Protein AF-A0A8H5X7V0-F1 (afdb_monomer)

Sequence (93 aa):
MDFISMFKLITVRDPEPGESRMAFHFVRKPESSSKSQDSTMSFEQMLTLYVFAGGYDWTAHKEETLKICEEKEIERDWRLMRMVMSACVDNTE

pLDDT: mean 70.77, std 16.78, range [30.84, 88.88]

Mean predicted aligned error: 10.95 Å

Foldseek 3Di:
DDPPDPVNPDPDDAADVQKKKKKWKKFWDPDPDDDDPPPCSDPVRIDIDIDMDGHPPPPNRVVVVVVVCVVVVCVVTIDTDDMDMDHDDPPPD

Organism: NCBI:txid48507

Solvent-accessible surface area (backbone atoms only — not comparable to full-atom values): 5856 Å² total; per-residue (Å²): 132,85,81,78,50,87,77,71,80,61,92,67,81,74,46,50,78,57,19,20,30,38,39,38,34,28,33,56,57,79,72,96,67,78,94,69,97,61,94,65,80,57,78,88,47,58,48,78,48,80,45,74,34,65,44,89,44,61,63,63,44,50,54,55,49,51,51,51,34,60,80,66,50,38,75,79,54,38,39,84,74,48,76,47,78,49,62,35,74,73,84,76,124

Nearest PDB structures (foldseek):
  3nrn-assembly1_A  TM=3.358E-01  e=1.239E+00  Pyrococcus furiosus DSM 3638

Secondary structure (DSSP, 8-state):
-----GGGS--PPPPPBTEEEEEEEEEEPPPS----------GGGEEEEEEEEETT-HHHHHHHHHHHHHHTTHHHHEEEEEEEEEEB-----

Radius of gyration: 16.19 Å; Cα contacts (8 Å, |Δi|>4): 110; chains: 1; boundi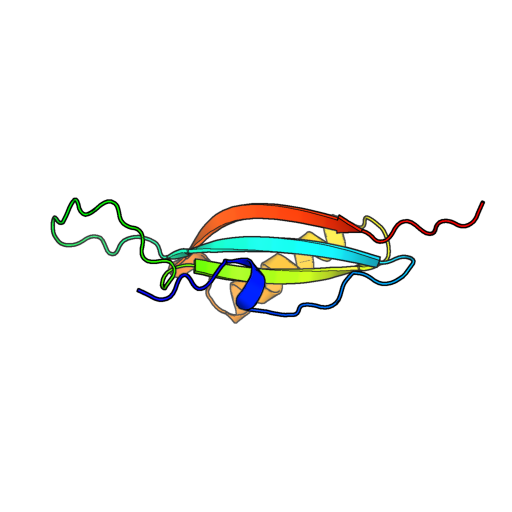ng box: 37×27×52 Å

Structure (mmCIF, N/CA/C/O backbone):
data_AF-A0A8H5X7V0-F1
#
_entry.id   AF-A0A8H5X7V0-F1
#
loop_
_atom_site.group_PDB
_atom_site.id
_atom_site.type_symbol
_atom_site.label_atom_id
_atom_site.label_alt_id
_atom_site.label_comp_id
_atom_site.label_asym_id
_atom_site.label_entity_id
_atom_site.label_seq_id
_atom_site.pdbx_PDB_ins_code
_atom_site.Cartn_x
_atom_site.Cartn_y
_atom_site.Cartn_z
_atom_site.occupancy
_atom_site.B_iso_or_equiv
_atom_site.auth_seq_id
_atom_site.auth_comp_id
_atom_site.auth_asym_id
_atom_site.auth_atom_id
_atom_site.pdbx_PDB_model_num
ATOM 1 N N . MET A 1 1 ? -26.286 -16.056 3.342 1.00 35.09 1 MET A N 1
ATOM 2 C CA . MET A 1 1 ? -24.978 -15.467 3.687 1.00 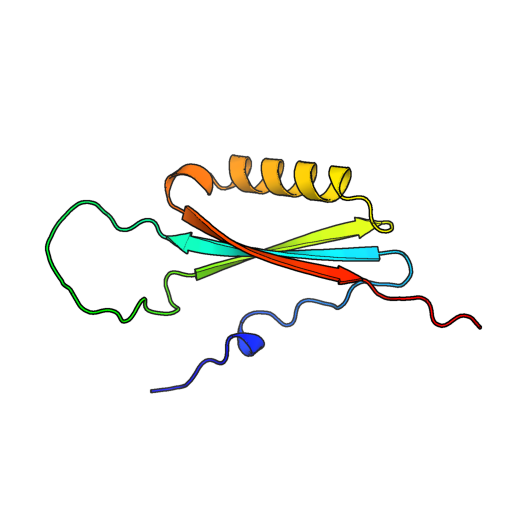35.09 1 MET A CA 1
ATOM 3 C C . MET A 1 1 ? -24.197 -15.377 2.398 1.00 35.09 1 MET A C 1
ATOM 5 O O . MET A 1 1 ? -23.706 -16.395 1.923 1.00 35.09 1 MET A O 1
ATOM 9 N N . ASP A 1 2 ? -24.185 -14.201 1.783 1.00 30.84 2 ASP A N 1
ATOM 10 C CA . ASP A 1 2 ? -23.441 -13.992 0.548 1.00 30.84 2 ASP A CA 1
ATOM 11 C C . ASP A 1 2 ? -21.947 -13.995 0.872 1.00 30.84 2 ASP A C 1
ATOM 13 O O . ASP A 1 2 ? -21.441 -13.119 1.570 1.00 30.84 2 ASP A O 1
ATOM 17 N N . PHE A 1 3 ? -21.245 -15.024 0.395 1.00 36.97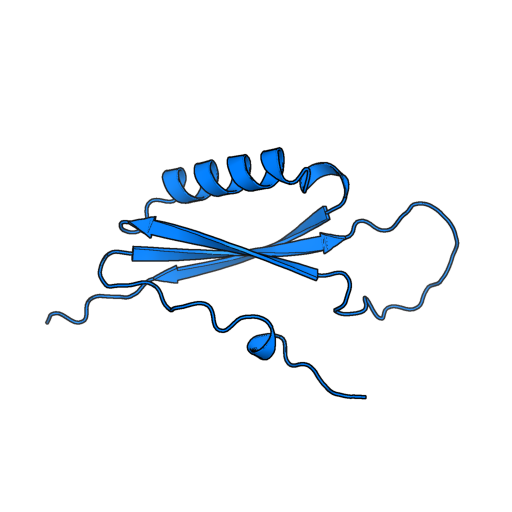 3 PHE A N 1
ATOM 18 C CA . PHE A 1 3 ? -19.787 -15.063 0.365 1.00 36.97 3 PHE A CA 1
ATOM 19 C C . PHE A 1 3 ? -19.319 -13.946 -0.576 1.00 36.97 3 PHE A C 1
ATOM 21 O O . PHE A 1 3 ? -19.158 -14.140 -1.786 1.00 36.97 3 PHE A O 1
ATOM 28 N N . ILE A 1 4 ? -19.104 -12.749 -0.035 1.00 34.47 4 ILE A N 1
ATOM 29 C CA . ILE A 1 4 ? -18.304 -11.738 -0.716 1.00 34.47 4 ILE A CA 1
ATOM 30 C C . ILE A 1 4 ? -16.865 -12.245 -0.641 1.00 34.47 4 ILE A C 1
ATOM 32 O O . ILE A 1 4 ? -16.134 -12.023 0.316 1.00 34.47 4 ILE A O 1
ATOM 36 N N . SER A 1 5 ? -16.506 -13.036 -1.649 1.00 39.06 5 SER A N 1
ATOM 37 C CA . SER A 1 5 ? -15.139 -13.453 -1.930 1.00 39.06 5 SER A CA 1
ATOM 38 C C . SER A 1 5 ? -14.215 -12.235 -1.838 1.00 39.06 5 SER A C 1
ATOM 40 O O . SE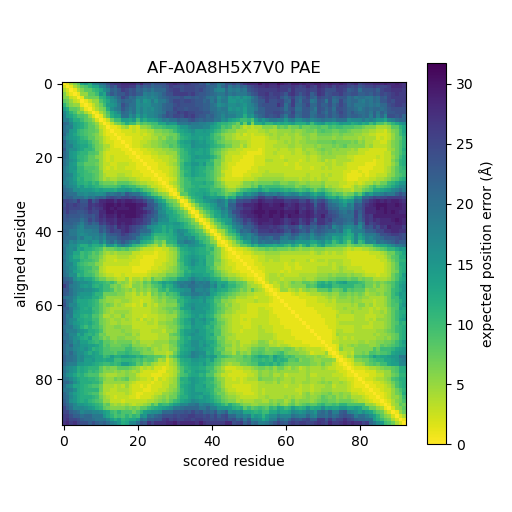R A 1 5 ? -14.521 -11.211 -2.447 1.00 39.06 5 SER A O 1
ATOM 42 N N . MET A 1 6 ? -13.086 -12.346 -1.123 1.00 42.50 6 MET A N 1
ATOM 43 C CA . MET A 1 6 ? -12.021 -11.321 -1.041 1.00 42.50 6 MET A CA 1
ATOM 44 C C . MET A 1 6 ? -11.647 -10.723 -2.409 1.00 42.50 6 MET A C 1
ATOM 46 O O . MET A 1 6 ? -11.169 -9.599 -2.489 1.00 42.50 6 MET A O 1
ATOM 50 N N . PHE A 1 7 ? -11.894 -11.466 -3.488 1.00 45.91 7 PHE A N 1
ATOM 51 C CA . PHE A 1 7 ? -11.656 -11.059 -4.867 1.00 45.91 7 PHE A CA 1
ATOM 52 C C . PHE A 1 7 ? -12.664 -10.041 -5.427 1.00 45.91 7 PHE A C 1
ATOM 54 O O . PHE A 1 7 ? -12.393 -9.438 -6.458 1.00 45.91 7 PHE A O 1
ATOM 61 N N . LYS A 1 8 ? -13.831 -9.850 -4.798 1.00 41.16 8 LYS A N 1
ATOM 62 C CA . LYS A 1 8 ? -14.899 -8.981 -5.320 1.00 41.16 8 LYS A CA 1
ATOM 63 C C . LYS A 1 8 ? -14.813 -7.530 -4.856 1.00 41.16 8 LYS A C 1
ATOM 65 O O . LYS A 1 8 ? -15.539 -6.711 -5.410 1.00 41.16 8 LYS A O 1
ATOM 70 N N . LEU A 1 9 ? -13.987 -7.200 -3.858 1.00 43.44 9 LEU A N 1
ATOM 71 C CA . LEU A 1 9 ? -14.094 -5.881 -3.232 1.00 43.44 9 LEU A CA 1
ATOM 72 C C . LEU A 1 9 ? -13.377 -4.762 -3.982 1.00 43.44 9 LEU A C 1
ATOM 74 O O . LEU A 1 9 ? -13.805 -3.628 -3.838 1.00 43.44 9 LEU A O 1
ATOM 78 N N . ILE A 1 10 ? -12.380 -5.023 -4.831 1.00 49.38 10 ILE A N 1
ATOM 79 C CA . ILE A 1 10 ? -11.855 -3.991 -5.732 1.00 49.38 10 ILE A CA 1
ATOM 80 C C . ILE A 1 10 ? -11.305 -4.683 -6.985 1.00 49.38 10 ILE A C 1
ATOM 82 O O . ILE A 1 10 ? -10.331 -5.429 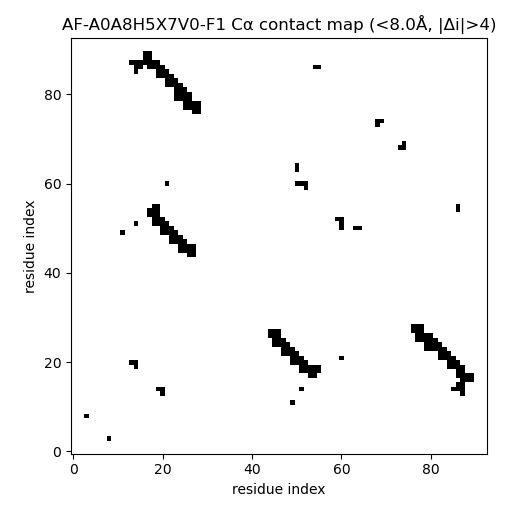-6.906 1.00 49.38 10 ILE A O 1
ATOM 86 N N . THR A 1 11 ? -11.898 -4.433 -8.154 1.00 53.16 11 THR A N 1
ATOM 87 C CA . THR A 1 11 ? -11.202 -4.600 -9.442 1.00 53.16 11 THR A CA 1
ATOM 88 C C . THR A 1 11 ? -10.074 -3.573 -9.495 1.00 53.16 11 THR A C 1
ATOM 90 O O . THR A 1 11 ? -10.211 -2.504 -10.084 1.00 53.16 11 THR A O 1
ATOM 93 N N . VAL A 1 12 ? -8.984 -3.846 -8.780 1.00 68.19 12 VAL A N 1
ATOM 94 C CA . VAL A 1 12 ? -7.748 -3.071 -8.869 1.00 68.19 12 VAL A CA 1
ATOM 95 C C . VAL A 1 12 ? -7.074 -3.478 -10.159 1.00 68.19 12 VAL A C 1
ATOM 97 O O . VAL A 1 12 ? -6.942 -4.674 -10.420 1.00 68.19 12 VAL A O 1
ATOM 100 N N . ARG A 1 13 ? -6.639 -2.495 -10.950 1.00 82.25 13 ARG A N 1
ATOM 101 C CA . ARG A 1 13 ? -5.848 -2.776 -12.146 1.00 82.25 13 ARG A CA 1
ATOM 102 C C . ARG A 1 13 ? -4.620 -3.619 -11.794 1.00 82.25 13 ARG A C 1
ATOM 104 O O . ARG A 1 13 ? -4.049 -3.500 -10.702 1.00 82.25 13 ARG A O 1
ATOM 111 N N . ASP A 1 14 ? -4.204 -4.461 -12.722 1.00 82.06 14 ASP A N 1
ATOM 112 C CA . ASP A 1 14 ? -2.891 -5.081 -12.627 1.00 82.06 14 ASP A CA 1
ATOM 113 C C . ASP A 1 14 ? -1.789 -4.018 -12.832 1.00 82.06 14 ASP A C 1
ATOM 115 O O . ASP A 1 14 ? -2.068 -2.943 -13.384 1.00 82.06 14 ASP A O 1
ATOM 119 N N . PRO A 1 15 ? -0.564 -4.251 -12.317 1.00 82.94 15 PRO A N 1
ATOM 120 C CA . PRO A 1 15 ? 0.576 -3.395 -12.638 1.00 82.94 15 PRO A CA 1
ATOM 121 C C . PRO A 1 15 ? 0.783 -3.342 -14.155 1.00 82.94 15 PRO A C 1
ATOM 123 O O . PRO A 1 15 ? 0.596 -4.353 -14.834 1.00 82.94 15 PRO A O 1
ATOM 126 N N . GLU A 1 16 ? 1.177 -2.187 -14.680 1.00 87.06 16 GLU A N 1
ATOM 127 C CA . GLU A 1 16 ? 1.606 -2.061 -16.074 1.00 87.06 16 GLU A CA 1
ATOM 128 C C . GLU A 1 16 ? 3.041 -2.602 -16.257 1.00 87.06 16 GLU A C 1
ATOM 130 O O . GLU A 1 16 ? 3.758 -2.799 -15.268 1.00 87.06 16 GLU A O 1
ATOM 135 N N . PRO A 1 17 ? 3.483 -2.865 -17.501 1.00 86.31 17 PRO A N 1
ATOM 136 C CA . PRO A 1 17 ? 4.895 -3.011 -17.847 1.00 86.31 17 PRO A CA 1
ATOM 137 C C . PRO A 1 17 ? 5.801 -2.010 -17.132 1.00 86.31 17 PRO A C 1
ATOM 139 O O . PRO A 1 17 ? 5.578 -0.800 -17.183 1.00 86.31 17 PRO A O 1
ATOM 142 N N . GLY A 1 18 ? 6.823 -2.514 -16.446 1.00 83.88 18 GLY A N 1
ATOM 143 C CA . GLY A 1 18 ? 7.731 -1.671 -15.673 1.00 83.88 18 GLY A CA 1
ATOM 144 C C . GLY A 1 18 ? 7.138 -1.100 -14.381 1.00 83.88 18 GLY A C 1
ATOM 145 O O . GLY A 1 18 ? 7.787 -0.258 -13.771 1.00 83.88 18 GLY A O 1
ATOM 146 N N . GLU A 1 19 ? 5.970 -1.554 -13.920 1.00 86.12 19 GLU A N 1
ATOM 147 C CA . GLU A 1 19 ? 5.420 -1.248 -12.596 1.00 86.12 19 GLU A CA 1
ATOM 148 C C . GLU A 1 19 ? 5.366 -2.487 -11.688 1.00 86.12 19 GLU A C 1
ATOM 150 O O . GLU A 1 19 ? 5.204 -3.637 -12.113 1.00 86.12 19 GLU A O 1
ATOM 155 N N . SER A 1 20 ? 5.396 -2.237 -10.382 1.00 86.38 20 SER A N 1
ATOM 156 C CA . SER A 1 20 ? 4.969 -3.187 -9.365 1.00 86.38 20 SER A CA 1
ATOM 157 C C . SER A 1 20 ? 3.858 -2.607 -8.498 1.00 86.38 20 SER A C 1
ATOM 159 O O . SER A 1 20 ? 3.759 -1.404 -8.267 1.00 86.38 20 SER A O 1
ATOM 161 N N . ARG A 1 21 ? 3.010 -3.501 -7.998 1.00 88.88 21 ARG A N 1
ATOM 162 C CA . ARG A 1 21 ? 1.933 -3.237 -7.050 1.00 88.88 21 ARG A CA 1
ATOM 163 C C . ARG A 1 21 ? 2.245 -3.928 -5.738 1.00 88.88 21 ARG A C 1
ATOM 165 O O . ARG A 1 21 ? 2.525 -5.129 -5.718 1.00 88.88 21 ARG A O 1
ATOM 172 N N . MET A 1 22 ? 2.073 -3.208 -4.644 1.00 88.12 22 MET A N 1
ATOM 173 C CA . MET A 1 22 ? 2.048 -3.775 -3.313 1.00 88.12 22 MET A CA 1
ATOM 174 C C . MET A 1 22 ? 0.675 -3.607 -2.672 1.00 88.12 22 MET A C 1
ATOM 176 O O . MET A 1 22 ? 0.120 -2.515 -2.627 1.00 88.12 22 MET A O 1
ATOM 180 N N . ALA A 1 23 ? 0.129 -4.714 -2.184 1.00 86.75 23 ALA A N 1
ATOM 181 C CA . ALA A 1 23 ? -1.102 -4.769 -1.422 1.00 86.75 23 ALA A CA 1
ATOM 182 C C . ALA A 1 23 ? -0.787 -4.957 0.066 1.00 86.75 23 ALA A C 1
ATOM 184 O O . ALA A 1 23 ? -0.077 -5.890 0.451 1.00 86.75 23 ALA A O 1
ATOM 185 N N . PHE A 1 24 ? -1.353 -4.098 0.906 1.00 84.44 24 PHE A N 1
ATOM 186 C CA . PHE A 1 24 ? -1.271 -4.169 2.359 1.00 84.44 24 PHE A CA 1
ATOM 187 C C . PHE A 1 24 ? -2.652 -4.465 2.915 1.00 84.44 24 PHE A C 1
ATOM 189 O O . PHE A 1 24 ? -3.588 -3.707 2.684 1.00 84.44 24 PHE A O 1
ATOM 196 N N . HIS A 1 25 ? -2.773 -5.549 3.666 1.00 85.12 25 HIS A N 1
ATOM 197 C CA . HIS A 1 25 ? -4.008 -5.947 4.321 1.00 85.12 25 HIS A CA 1
ATOM 198 C C . HIS A 1 25 ? -3.910 -5.619 5.803 1.00 85.12 25 HIS A C 1
ATOM 200 O O . HIS A 1 25 ? -3.060 -6.157 6.518 1.00 85.12 25 HIS A O 1
ATOM 206 N N . PHE A 1 26 ? -4.801 -4.759 6.263 1.00 82.62 26 PHE A N 1
ATOM 207 C CA . PHE A 1 26 ? -4.934 -4.343 7.644 1.00 82.62 26 PHE A CA 1
ATOM 208 C C . PHE A 1 26 ? -6.212 -4.913 8.247 1.00 82.62 26 PHE A C 1
ATOM 210 O O . PHE A 1 26 ? -7.220 -5.080 7.562 1.00 82.62 26 PHE A O 1
ATOM 217 N N . VAL A 1 27 ? -6.176 -5.171 9.548 1.00 84.50 27 VAL A N 1
ATOM 218 C CA . VAL A 1 27 ? -7.344 -5.542 10.350 1.00 84.50 27 VAL A CA 1
ATOM 219 C C . VAL A 1 27 ? -7.528 -4.531 11.470 1.00 84.50 27 VAL A C 1
ATOM 221 O O . VAL A 1 27 ? -6.540 -4.042 12.024 1.00 84.50 27 VAL A O 1
ATOM 224 N N . ARG A 1 28 ? -8.772 -4.191 11.804 1.00 82.19 28 ARG A N 1
ATOM 225 C CA . ARG A 1 28 ? -9.048 -3.254 12.899 1.00 82.19 28 ARG A CA 1
ATOM 226 C C . ARG A 1 28 ? -8.546 -3.837 14.227 1.00 82.19 28 ARG A C 1
ATOM 228 O O . ARG A 1 28 ? -8.687 -5.034 14.485 1.00 82.19 28 ARG A O 1
ATOM 235 N N . LYS A 1 29 ? -7.925 -3.009 15.069 1.00 78.56 29 LYS A N 1
ATOM 236 C CA . LYS A 1 29 ? -7.538 -3.406 16.427 1.00 78.56 29 LYS A CA 1
ATOM 237 C C . LYS A 1 29 ? -8.816 -3.678 17.229 1.00 78.56 29 LYS A C 1
ATOM 239 O O . LYS A 1 29 ? -9.764 -2.900 17.124 1.00 78.56 29 LYS A O 1
ATOM 244 N N . PRO A 1 30 ? -8.866 -4.755 18.027 1.00 70.06 30 PRO A N 1
ATOM 245 C CA . PRO A 1 30 ? -10.001 -4.976 18.908 1.00 70.06 30 PRO A CA 1
ATOM 246 C C . PRO A 1 30 ? -10.064 -3.835 19.928 1.00 70.06 30 PRO A C 1
ATOM 248 O O . PRO A 1 30 ? -9.069 -3.549 20.599 1.00 70.06 30 PRO A O 1
ATOM 251 N N . GLU A 1 31 ? -11.220 -3.181 20.043 1.00 66.62 31 GLU A N 1
ATOM 252 C CA . GLU A 1 31 ? -11.459 -2.213 21.112 1.00 66.62 31 GLU A CA 1
ATOM 253 C C . GLU A 1 31 ? -11.349 -2.964 22.443 1.00 66.62 31 GLU A C 1
ATOM 255 O O . GLU A 1 31 ? -11.938 -4.030 22.629 1.00 66.62 31 GLU A O 1
ATOM 260 N N . SER A 1 32 ? -10.521 -2.464 23.360 1.00 59.72 32 SER A N 1
ATOM 261 C CA . SER A 1 32 ? -10.265 -3.102 24.649 1.00 59.72 32 SER A CA 1
ATOM 262 C C . SER A 1 32 ? -11.473 -2.947 25.576 1.00 59.72 32 SER A C 1
ATOM 264 O O . SER A 1 32 ? -11.424 -2.205 26.552 1.00 59.72 32 SER A O 1
ATOM 266 N N . SER A 1 33 ? -12.586 -3.603 25.268 1.00 52.59 33 SER A N 1
ATOM 267 C CA . SER A 1 33 ? -13.728 -3.722 26.163 1.00 52.59 33 SER A CA 1
ATOM 268 C C . SER A 1 33 ? -14.622 -4.877 25.727 1.00 52.59 33 SER A C 1
ATOM 270 O O . SER A 1 33 ? -15.042 -4.974 24.579 1.00 52.59 33 SER A O 1
ATOM 272 N N . SER A 1 34 ? -14.959 -5.711 26.708 1.00 47.72 34 SER A N 1
ATOM 273 C CA . SER A 1 34 ? -15.965 -6.779 26.687 1.00 47.72 34 SER A CA 1
ATOM 274 C C . SER A 1 34 ? -15.700 -8.002 25.800 1.00 47.72 34 SER A C 1
ATOM 276 O O . SER A 1 34 ? -15.956 -8.037 24.604 1.00 47.72 34 SER A O 1
ATOM 278 N N . LYS A 1 35 ? -15.285 -9.071 26.496 1.00 49.16 35 LYS A N 1
ATOM 279 C CA . LYS A 1 35 ? -15.663 -10.475 26.281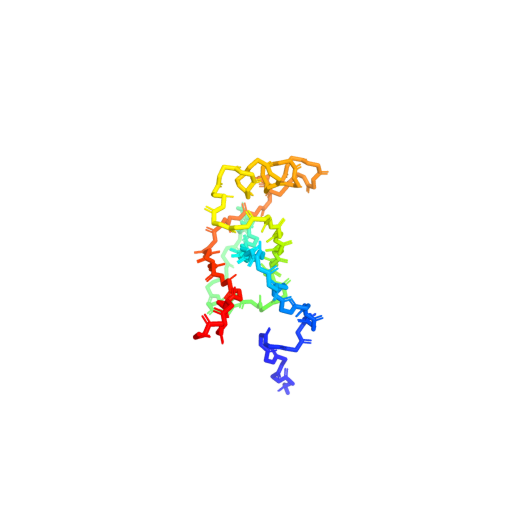 1.00 49.16 35 LYS A CA 1
ATOM 280 C C . LYS A 1 35 ? -16.708 -10.678 25.179 1.00 49.16 35 LYS A C 1
ATOM 282 O O . LYS A 1 35 ? -17.898 -10.502 25.418 1.00 49.16 35 LYS A O 1
ATOM 287 N N . SER A 1 36 ? -16.264 -11.168 24.035 1.00 42.97 36 SER A N 1
ATOM 288 C CA . SER A 1 36 ? -17.014 -12.105 23.202 1.00 42.97 36 SER A CA 1
ATOM 289 C C . SER A 1 36 ? -15.980 -12.870 22.390 1.00 42.97 36 SER A C 1
ATOM 291 O O . SER A 1 36 ? -15.420 -12.361 21.425 1.00 42.97 36 SER A O 1
ATOM 293 N N . GLN A 1 37 ? -15.655 -14.077 22.855 1.00 48.38 37 GLN A N 1
ATOM 294 C CA . GLN A 1 37 ? -15.045 -15.096 22.011 1.00 48.38 37 GLN A CA 1
ATOM 295 C C . GLN A 1 37 ? -16.104 -15.521 20.992 1.00 48.38 37 GLN A C 1
ATOM 297 O O . GLN A 1 37 ? -16.753 -16.541 21.171 1.00 48.38 37 GLN A O 1
ATOM 302 N N . ASP A 1 38 ? -16.290 -14.719 19.953 1.00 44.47 38 ASP A N 1
ATOM 303 C CA . ASP A 1 38 ? -16.791 -15.211 18.679 1.00 44.47 38 ASP A CA 1
ATOM 304 C C . ASP A 1 38 ? -15.687 -14.932 17.669 1.00 44.47 38 ASP A C 1
ATOM 306 O O . ASP A 1 38 ? -15.489 -13.823 17.176 1.00 44.47 38 ASP A O 1
ATOM 310 N N . SER A 1 39 ? -14.882 -15.963 17.437 1.00 46.78 39 SER A N 1
ATOM 311 C CA . SER A 1 39 ? -13.739 -16.011 16.526 1.00 46.78 39 SER A CA 1
ATOM 312 C C . SER A 1 39 ? -14.160 -16.003 15.052 1.00 46.78 39 SER A C 1
ATOM 314 O O . SER A 1 39 ? -13.576 -16.687 14.216 1.00 46.78 39 SER A O 1
ATOM 316 N N . THR A 1 40 ? -15.166 -15.206 14.725 1.00 50.56 40 THR A N 1
ATOM 317 C CA . THR A 1 40 ? -15.459 -14.747 13.374 1.00 50.56 40 THR A CA 1
ATOM 318 C C . THR A 1 40 ? -15.069 -13.282 13.349 1.00 50.56 40 THR A C 1
ATOM 320 O O . THR A 1 40 ? -15.891 -12.412 13.617 1.00 50.56 40 THR A O 1
ATOM 323 N N . MET A 1 41 ? -13.793 -12.998 13.052 1.00 49.03 41 MET A N 1
ATOM 324 C CA . MET A 1 41 ? -13.438 -11.680 12.523 1.00 49.03 41 MET A CA 1
ATOM 325 C C . MET A 1 41 ? -14.339 -11.469 11.308 1.00 49.03 41 MET A C 1
ATOM 327 O O . MET A 1 41 ? -14.162 -12.147 10.293 1.00 49.03 41 MET A O 1
ATOM 331 N N . SER A 1 42 ? -15.359 -10.620 11.426 1.00 50.00 42 SER A N 1
ATOM 332 C CA . SER A 1 42 ? -16.181 -10.307 10.270 1.00 50.00 42 SER A CA 1
ATOM 333 C C . SER A 1 42 ? -15.265 -9.644 9.242 1.00 50.00 42 SER A C 1
ATOM 335 O O . SER A 1 42 ? -14.444 -8.783 9.568 1.00 50.00 42 SER A O 1
ATOM 337 N N . PHE A 1 43 ? -15.377 -10.061 7.981 1.00 51.12 43 PHE A N 1
ATOM 338 C CA . PHE A 1 43 ? -14.644 -9.456 6.861 1.00 51.12 43 PHE A CA 1
ATOM 339 C C . PHE A 1 43 ? -14.890 -7.937 6.739 1.00 51.12 43 PHE A C 1
ATOM 341 O O . PHE A 1 43 ? -14.164 -7.251 6.027 1.00 51.12 43 PHE A O 1
ATOM 348 N N . GLU A 1 44 ? -15.872 -7.405 7.472 1.00 54.25 44 GLU A N 1
ATOM 349 C CA . GLU A 1 44 ? -16.184 -5.982 7.619 1.00 54.25 44 GLU A CA 1
ATOM 350 C C . GLU A 1 44 ? -15.085 -5.179 8.341 1.00 54.25 44 GLU A C 1
ATOM 352 O O . GLU A 1 44 ? -15.092 -3.952 8.286 1.00 54.25 44 GLU A O 1
ATOM 357 N N . GLN A 1 45 ? -14.121 -5.835 8.997 1.00 71.62 45 GLN A N 1
ATOM 358 C CA . GLN A 1 45 ? -13.019 -5.180 9.717 1.00 71.62 45 GLN A CA 1
ATOM 359 C C . GLN A 1 45 ? -11.666 -5.269 8.992 1.00 71.62 45 GLN A C 1
ATOM 361 O O . GLN A 1 45 ? -10.619 -5.176 9.639 1.00 71.62 45 GLN A O 1
ATOM 366 N N . MET A 1 46 ? -11.663 -5.457 7.667 1.00 76.31 46 MET A N 1
ATOM 367 C CA . MET A 1 46 ? -10.449 -5.535 6.848 1.00 76.31 46 MET A CA 1
ATOM 368 C C . MET A 1 46 ? -10.325 -4.338 5.896 1.00 76.31 46 MET A C 1
ATOM 370 O O . MET A 1 46 ? -11.248 -4.027 5.150 1.00 76.31 46 MET A O 1
ATOM 374 N N . LEU A 1 47 ? -9.153 -3.705 5.883 1.00 80.12 47 LEU A N 1
ATOM 375 C CA . LEU A 1 47 ? -8.787 -2.625 4.966 1.00 80.12 47 LEU A CA 1
ATOM 376 C C . LEU A 1 47 ? -7.651 -3.116 4.068 1.00 80.12 47 LEU A C 1
ATOM 378 O O . LEU A 1 47 ? -6.655 -3.624 4.574 1.00 80.12 47 LEU A O 1
ATOM 382 N N . THR A 1 48 ? -7.776 -2.972 2.747 1.00 83.56 48 THR A N 1
ATOM 383 C CA . THR A 1 48 ? -6.675 -3.271 1.817 1.00 83.56 48 THR A CA 1
ATOM 384 C C . THR A 1 48 ? -6.228 -2.005 1.101 1.00 83.56 48 THR A C 1
ATOM 386 O O . THR A 1 48 ? -7.044 -1.336 0.472 1.00 83.56 48 THR A O 1
ATOM 389 N N . LEU A 1 49 ? -4.937 -1.693 1.186 1.00 83.62 49 LEU A N 1
ATOM 390 C CA . LEU A 1 49 ? -4.296 -0.586 0.482 1.00 83.62 49 LEU A CA 1
ATOM 391 C C . LEU A 1 49 ? -3.466 -1.126 -0.683 1.00 83.62 49 LEU A C 1
ATOM 393 O O . LEU A 1 49 ? -2.697 -2.064 -0.491 1.00 83.62 49 LEU A O 1
ATOM 397 N N . TYR A 1 50 ? -3.593 -0.516 -1.860 1.00 85.62 50 TYR A N 1
ATOM 398 C CA . TYR A 1 50 ? -2.798 -0.844 -3.042 1.00 85.62 50 TYR A CA 1
ATOM 399 C C . TYR A 1 50 ? -1.906 0.342 -3.404 1.00 85.62 50 TYR A C 1
ATOM 401 O O . TYR A 1 50 ? -2.411 1.438 -3.633 1.00 85.62 50 TYR A O 1
ATOM 409 N N . VAL A 1 51 ? -0.600 0.107 -3.468 1.00 86.12 51 VAL A N 1
ATOM 410 C CA . VAL A 1 51 ? 0.422 1.093 -3.841 1.00 86.12 51 VAL A CA 1
ATOM 411 C C . VAL A 1 51 ? 1.106 0.621 -5.115 1.00 86.12 51 VAL A C 1
ATOM 413 O O . VAL A 1 51 ? 1.400 -0.566 -5.247 1.00 86.12 51 VAL A O 1
ATOM 416 N N . PHE A 1 52 ? 1.330 1.533 -6.058 1.00 86.12 52 PHE A N 1
ATOM 417 C CA . PHE A 1 52 ? 1.999 1.260 -7.328 1.00 86.12 52 PHE A CA 1
ATOM 418 C C . PHE A 1 52 ? 3.285 2.078 -7.407 1.00 86.12 52 PHE A C 1
ATOM 420 O O . PHE A 1 52 ? 3.286 3.252 -7.043 1.00 86.12 52 PHE A O 1
ATOM 427 N N . ALA A 1 53 ? 4.363 1.465 -7.886 1.00 85.94 53 ALA A N 1
ATOM 428 C CA . ALA A 1 53 ? 5.633 2.138 -8.129 1.00 85.94 53 ALA A CA 1
ATOM 429 C C . ALA A 1 53 ? 6.300 1.575 -9.386 1.00 85.94 53 ALA A C 1
ATOM 431 O O . ALA A 1 53 ? 6.056 0.429 -9.767 1.00 85.94 53 ALA A O 1
ATOM 432 N N . GLY A 1 54 ? 7.164 2.373 -10.013 1.00 83.06 54 GLY A N 1
ATOM 433 C CA . GLY A 1 54 ? 7.996 1.917 -11.123 1.00 83.06 54 GLY A CA 1
ATOM 434 C C . GLY A 1 54 ? 9.027 0.878 -10.666 1.00 83.06 54 GLY A C 1
ATOM 435 O O . GLY A 1 54 ? 9.675 1.031 -9.630 1.00 83.06 54 GLY A O 1
ATOM 436 N N . GLY A 1 55 ? 9.193 -0.186 -11.446 1.00 78.31 55 GLY A N 1
ATOM 437 C CA . GLY A 1 55 ? 10.115 -1.289 -11.194 1.00 78.31 55 GLY A CA 1
ATOM 438 C C . GLY A 1 55 ? 9.835 -2.006 -9.874 1.00 78.31 55 GLY A C 1
ATOM 439 O O . GLY A 1 55 ? 8.702 -2.059 -9.406 1.00 78.31 55 GLY A O 1
ATOM 440 N N . TYR A 1 56 ? 10.883 -2.551 -9.256 1.00 73.31 56 TYR A N 1
ATOM 441 C CA . TYR A 1 56 ? 10.835 -3.165 -7.922 1.00 73.31 56 TYR A CA 1
ATOM 442 C C . TYR A 1 56 ? 11.360 -2.209 -6.838 1.00 73.31 56 TYR A C 1
ATOM 444 O O . TYR A 1 56 ? 12.111 -2.618 -5.950 1.00 73.31 56 TYR A O 1
ATOM 452 N N . ASP A 1 57 ? 11.010 -0.921 -6.919 1.00 80.69 57 ASP A N 1
ATOM 453 C CA . ASP A 1 57 ? 11.448 0.064 -5.928 1.00 80.69 57 ASP A CA 1
ATOM 454 C C . ASP A 1 57 ? 10.657 -0.067 -4.619 1.00 80.69 57 ASP A C 1
ATOM 456 O O . ASP A 1 57 ? 9.621 0.560 -4.390 1.00 80.69 57 ASP A O 1
ATOM 460 N N . TRP A 1 58 ? 11.179 -0.910 -3.734 1.00 77.44 58 TRP A N 1
ATOM 461 C CA . TRP A 1 58 ? 10.653 -1.112 -2.390 1.00 77.44 58 TRP A CA 1
ATOM 462 C C . TRP A 1 58 ? 10.633 0.169 -1.540 1.00 77.44 58 TRP A C 1
ATOM 464 O O . TRP A 1 58 ? 9.778 0.314 -0.663 1.00 77.44 58 TRP A O 1
ATOM 474 N N . TH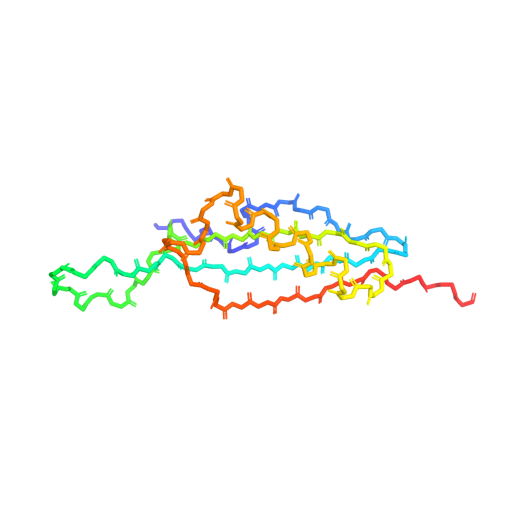R A 1 59 ? 11.565 1.092 -1.778 1.00 84.56 59 THR A N 1
ATOM 475 C CA . THR A 1 59 ? 11.663 2.330 -0.998 1.00 84.56 59 THR A CA 1
ATOM 476 C C . THR A 1 59 ? 10.503 3.248 -1.343 1.00 84.56 59 THR A C 1
ATOM 478 O O . THR A 1 59 ? 9.773 3.642 -0.435 1.00 84.56 59 THR A O 1
ATOM 481 N N . ALA A 1 60 ? 10.265 3.486 -2.636 1.00 83.56 60 ALA A N 1
ATOM 482 C CA . ALA A 1 60 ? 9.143 4.298 -3.112 1.00 83.56 60 ALA A CA 1
ATOM 483 C C . ALA A 1 60 ? 7.799 3.758 -2.599 1.00 83.56 60 ALA A C 1
ATOM 485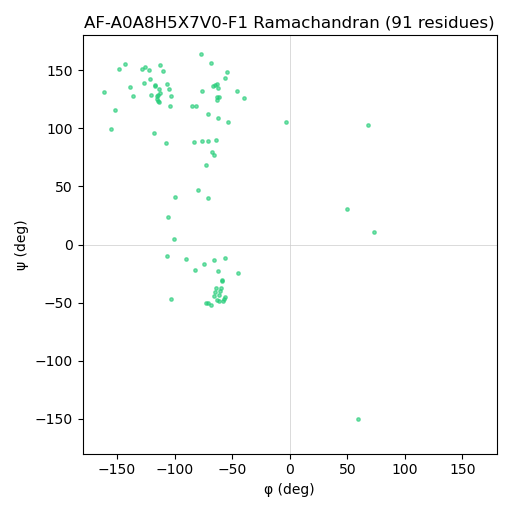 O O . ALA A 1 60 ? 6.964 4.481 -2.058 1.00 83.56 60 ALA A O 1
ATOM 486 N N . HIS A 1 61 ? 7.636 2.443 -2.685 1.00 82.88 61 HIS A N 1
ATOM 487 C CA . HIS A 1 61 ? 6.492 1.725 -2.146 1.00 82.88 61 HIS A CA 1
ATOM 488 C C . HIS A 1 61 ? 6.278 1.942 -0.641 1.00 82.88 61 HIS A C 1
ATOM 490 O O . HIS A 1 61 ? 5.155 2.186 -0.190 1.00 82.88 61 HIS A O 1
ATOM 496 N N . LYS A 1 62 ? 7.345 1.829 0.156 1.00 82.19 62 LYS A N 1
ATOM 497 C CA . LYS A 1 62 ? 7.293 2.024 1.609 1.00 82.19 62 LYS A CA 1
ATOM 498 C C . LYS A 1 62 ? 6.952 3.472 1.957 1.00 82.19 62 LYS A C 1
ATOM 500 O O . LYS A 1 62 ? 6.133 3.688 2.846 1.00 82.19 62 LYS A O 1
ATOM 505 N N . GLU A 1 63 ? 7.571 4.436 1.285 1.00 87.12 63 GLU A N 1
ATOM 506 C CA . GLU A 1 63 ? 7.340 5.865 1.514 1.00 87.12 63 GLU A CA 1
ATOM 507 C C . GLU A 1 63 ? 5.889 6.253 1.224 1.00 87.12 63 GLU A C 1
ATOM 509 O O . GLU A 1 63 ? 5.231 6.835 2.088 1.00 87.12 63 GLU A O 1
ATOM 514 N N . GLU A 1 64 ? 5.351 5.842 0.074 1.00 84.12 64 GLU A N 1
ATOM 515 C CA . GLU A 1 64 ? 3.960 6.127 -0.290 1.00 84.12 64 GLU A CA 1
ATOM 516 C C . GLU A 1 64 ? 2.976 5.442 0.673 1.00 84.12 64 GLU A C 1
ATOM 518 O O . GLU A 1 64 ? 1.974 6.027 1.083 1.00 84.12 64 GLU A O 1
ATOM 523 N N . THR A 1 65 ? 3.297 4.227 1.127 1.00 82.56 65 THR A N 1
ATOM 524 C CA . THR A 1 65 ? 2.491 3.531 2.141 1.00 82.56 65 THR A CA 1
ATOM 525 C C . THR A 1 65 ? 2.466 4.286 3.465 1.00 82.56 65 THR A C 1
ATOM 527 O O . THR A 1 65 ? 1.395 4.463 4.042 1.00 82.56 65 THR A O 1
ATOM 530 N N . LEU A 1 66 ? 3.629 4.717 3.964 1.00 83.56 66 LEU A N 1
ATOM 531 C CA . LEU A 1 66 ? 3.727 5.449 5.229 1.00 83.56 66 LEU A CA 1
ATOM 532 C C . LEU A 1 66 ? 2.947 6.761 5.162 1.00 83.56 66 LEU A C 1
ATOM 534 O O . LEU A 1 66 ? 2.181 7.054 6.077 1.00 83.56 66 LEU A O 1
ATOM 538 N N . LYS A 1 67 ? 3.068 7.486 4.048 1.00 83.31 67 LYS A N 1
ATOM 539 C CA . LYS A 1 67 ? 2.312 8.712 3.797 1.00 83.31 67 LYS A CA 1
ATOM 540 C C . LYS A 1 67 ? 0.801 8.474 3.860 1.00 83.31 67 LYS A C 1
ATOM 542 O O . LYS A 1 67 ? 0.100 9.183 4.576 1.00 83.31 67 LYS A O 1
ATOM 547 N N . ILE A 1 68 ? 0.292 7.447 3.176 1.00 79.00 68 ILE A N 1
ATOM 548 C CA . ILE A 1 68 ? -1.143 7.121 3.197 1.00 79.00 68 ILE A CA 1
ATOM 549 C C . ILE A 1 68 ? -1.589 6.692 4.601 1.00 79.00 68 ILE A C 1
ATOM 551 O O . ILE A 1 68 ? -2.668 7.082 5.052 1.00 79.00 68 ILE A O 1
ATOM 555 N N . CYS A 1 69 ? -0.774 5.905 5.307 1.00 79.75 69 CYS A N 1
ATOM 556 C CA . CYS A 1 69 ? -1.056 5.494 6.681 1.00 79.75 69 CYS A CA 1
ATOM 557 C C . CYS A 1 69 ? -1.156 6.686 7.639 1.00 79.75 69 CYS A C 1
ATOM 559 O O . CYS A 1 69 ? -2.048 6.689 8.488 1.00 79.75 69 CYS A O 1
ATOM 561 N N . GLU A 1 70 ? -0.287 7.685 7.490 1.00 81.94 70 GLU A N 1
ATOM 562 C CA . GLU A 1 70 ? -0.310 8.918 8.277 1.00 81.94 70 GLU A CA 1
ATOM 563 C C . GLU A 1 70 ? -1.534 9.780 7.931 1.00 81.94 70 GLU A C 1
ATOM 565 O O . GLU A 1 70 ? -2.325 10.100 8.818 1.00 81.94 70 GLU A O 1
ATOM 570 N N . GLU A 1 71 ? -1.765 10.068 6.644 1.00 77.50 71 GLU A N 1
ATOM 571 C CA . GLU A 1 71 ? -2.897 10.882 6.169 1.00 77.50 71 GLU A CA 1
ATOM 572 C C . GLU A 1 71 ? -4.266 10.307 6.563 1.00 77.50 71 GLU A C 1
ATOM 574 O O . GLU A 1 71 ? -5.238 11.045 6.742 1.00 77.50 71 GLU A O 1
ATOM 579 N N . LYS A 1 72 ? -4.365 8.979 6.661 1.00 74.44 72 LYS A N 1
ATOM 580 C CA . LYS A 1 72 ? -5.599 8.260 7.003 1.00 74.44 72 LYS A CA 1
ATOM 581 C C . LYS A 1 72 ? -5.655 7.813 8.465 1.00 74.44 72 LYS A C 1
ATOM 583 O O . LYS A 1 72 ? -6.592 7.105 8.825 1.00 74.44 72 LYS A O 1
ATOM 588 N N . GLU A 1 73 ? -4.668 8.186 9.280 1.00 75.88 73 GLU A N 1
ATOM 589 C CA . GLU A 1 73 ? -4.519 7.770 10.681 1.00 75.88 73 GLU A CA 1
ATOM 590 C C . GLU A 1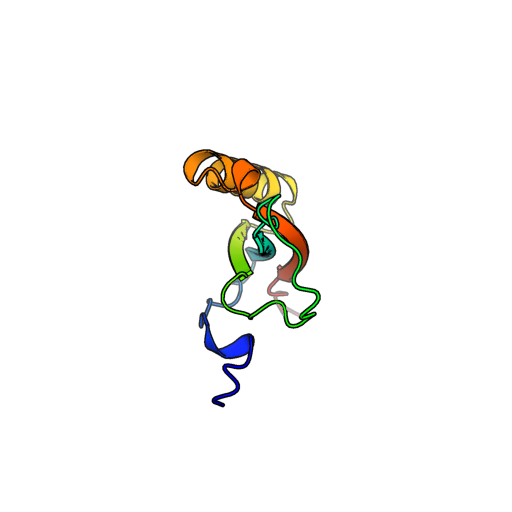 73 ? -4.631 6.238 10.900 1.00 75.88 73 GLU A C 1
ATOM 592 O O . GLU A 1 73 ? -5.052 5.770 11.961 1.00 75.88 73 GLU A O 1
ATOM 597 N N . ILE A 1 74 ? -4.225 5.426 9.912 1.00 73.88 74 ILE A N 1
ATOM 598 C CA . ILE A 1 74 ? -4.394 3.958 9.914 1.00 73.88 74 ILE A CA 1
ATOM 599 C C . ILE A 1 74 ? -3.686 3.322 11.116 1.00 73.88 74 ILE A C 1
ATOM 601 O O . ILE A 1 74 ? -4.207 2.389 11.727 1.00 73.88 74 ILE A O 1
ATOM 605 N N . GLU A 1 75 ? -2.520 3.840 11.506 1.00 71.38 75 GLU A N 1
ATOM 606 C CA . GLU A 1 75 ? -1.720 3.283 12.604 1.00 71.38 75 GLU A CA 1
ATOM 607 C C . GLU A 1 75 ? -2.428 3.314 13.967 1.00 71.38 75 GLU A C 1
ATOM 609 O O . GLU A 1 75 ? -2.094 2.516 14.854 1.00 71.38 75 GLU A O 1
ATOM 614 N N . ARG A 1 76 ? -3.420 4.196 14.152 1.00 74.25 76 ARG A N 1
ATOM 615 C CA . ARG A 1 76 ? -4.174 4.298 15.409 1.00 74.25 76 ARG A CA 1
ATOM 616 C C . ARG A 1 76 ? -5.115 3.115 15.585 1.00 74.25 76 ARG A C 1
ATOM 618 O O . ARG A 1 76 ? -5.012 2.412 16.594 1.00 74.25 76 ARG A O 1
ATOM 625 N N . ASP A 1 77 ? -5.905 2.817 14.561 1.00 77.38 77 ASP A N 1
ATOM 626 C CA . ASP A 1 77 ? -7.040 1.895 14.667 1.00 77.38 77 ASP A CA 1
ATOM 627 C C . ASP A 1 77 ? -6.811 0.539 13.998 1.00 77.38 77 ASP A C 1
ATOM 629 O O . ASP A 1 77 ? -7.589 -0.391 14.207 1.00 77.38 77 ASP A O 1
ATOM 633 N N . TRP A 1 78 ? -5.736 0.384 13.223 1.00 82.69 78 TRP A N 1
ATOM 634 C CA . TRP A 1 78 ? -5.516 -0.795 12.392 1.00 82.69 78 TRP A CA 1
ATOM 635 C C . TRP A 1 78 ? -4.165 -1.463 12.658 1.00 82.69 78 TRP A C 1
ATOM 637 O O . TRP A 1 78 ? -3.193 -0.845 13.095 1.00 82.69 78 TRP A O 1
ATOM 647 N N . ARG A 1 79 ? -4.101 -2.771 12.408 1.00 83.31 79 ARG A N 1
ATOM 648 C CA . ARG A 1 79 ? -2.897 -3.599 12.492 1.00 83.31 79 ARG A CA 1
ATOM 649 C C . ARG A 1 79 ? -2.621 -4.223 11.131 1.00 83.31 79 ARG A C 1
ATOM 651 O O . ARG A 1 79 ? -3.500 -4.866 10.562 1.00 83.31 79 ARG A O 1
ATOM 658 N N . LEU A 1 80 ? -1.391 -4.082 10.639 1.00 82.94 80 LEU A N 1
ATOM 659 C CA . LEU A 1 80 ? -0.947 -4.776 9.431 1.00 82.94 80 LEU A CA 1
ATOM 660 C C . LEU A 1 80 ? -0.980 -6.294 9.665 1.00 82.94 80 LEU A C 1
ATOM 662 O O . LEU A 1 80 ? -0.366 -6.799 10.606 1.00 82.94 80 LEU A O 1
ATOM 666 N N . MET A 1 81 ? -1.704 -7.007 8.807 1.00 83.44 81 MET A N 1
ATOM 667 C CA . MET A 1 81 ? -1.849 -8.461 8.851 1.00 83.44 81 MET A CA 1
ATOM 668 C C . MET A 1 81 ? -0.995 -9.139 7.784 1.00 83.44 81 MET A C 1
ATOM 670 O O . MET A 1 81 ? -0.291 -10.104 8.077 1.00 83.44 81 MET A O 1
ATOM 674 N N . ARG A 1 82 ? -1.041 -8.636 6.548 1.00 81.50 82 ARG A N 1
ATOM 675 C CA . ARG A 1 82 ? -0.319 -9.234 5.425 1.00 81.50 82 ARG A CA 1
ATOM 676 C C . ARG A 1 82 ? 0.110 -8.176 4.428 1.00 81.50 82 ARG A C 1
ATOM 678 O O . ARG A 1 82 ? -0.570 -7.175 4.239 1.00 81.50 82 ARG A O 1
ATOM 685 N N . MET A 1 83 ? 1.206 -8.468 3.748 1.00 84.38 83 MET A N 1
ATOM 686 C CA . MET A 1 83 ? 1.693 -7.708 2.614 1.00 84.38 83 MET A CA 1
ATOM 687 C C . MET A 1 83 ? 1.921 -8.641 1.424 1.00 84.38 83 MET A C 1
ATOM 689 O O . MET A 1 83 ? 2.381 -9.772 1.608 1.00 84.38 83 MET A O 1
ATOM 693 N N . VAL A 1 84 ? 1.559 -8.199 0.222 1.00 84.00 84 VAL A N 1
ATOM 694 C CA . VAL A 1 84 ? 1.699 -8.964 -1.022 1.00 84.00 84 VAL A CA 1
ATOM 695 C C . VAL A 1 84 ? 2.239 -8.051 -2.110 1.00 84.00 84 VAL A C 1
ATOM 697 O O . VAL A 1 84 ? 1.666 -7.000 -2.364 1.00 84.00 84 VAL A O 1
ATOM 700 N N . MET A 1 85 ? 3.306 -8.468 -2.783 1.00 83.19 85 MET A N 1
ATOM 701 C CA . MET A 1 85 ? 3.852 -7.764 -3.941 1.00 83.19 85 MET A CA 1
ATOM 702 C C . MET A 1 85 ? 3.534 -8.546 -5.217 1.00 83.19 85 MET A C 1
ATOM 704 O O . MET A 1 85 ? 3.643 -9.771 -5.246 1.00 83.19 85 MET A O 1
ATOM 708 N N . SER A 1 86 ? 3.150 -7.835 -6.270 1.00 83.56 86 SER A N 1
ATOM 709 C CA . SER A 1 86 ? 2.925 -8.366 -7.615 1.00 83.56 86 SER A CA 1
ATOM 710 C C . SER A 1 86 ? 3.483 -7.382 -8.634 1.00 83.56 86 SER A C 1
ATOM 712 O O . SER A 1 86 ? 3.222 -6.192 -8.507 1.00 83.56 86 SER A O 1
ATOM 714 N N . ALA A 1 87 ? 4.196 -7.850 -9.650 1.00 81.88 87 ALA A N 1
ATOM 715 C CA . ALA A 1 87 ? 4.714 -7.012 -10.730 1.00 81.88 87 ALA A CA 1
ATOM 716 C C . ALA A 1 87 ? 4.321 -7.609 -12.081 1.00 81.88 87 ALA A C 1
ATOM 718 O O . ALA A 1 87 ? 4.149 -8.829 -12.178 1.00 81.88 87 ALA A O 1
ATOM 719 N N . CYS A 1 88 ? 4.174 -6.760 -13.097 1.00 77.44 88 CYS A N 1
ATOM 720 C CA . CYS A 1 88 ? 4.065 -7.228 -14.472 1.00 77.44 88 CYS A CA 1
ATOM 721 C C . CYS A 1 88 ? 5.480 -7.503 -14.976 1.00 77.44 88 CYS A C 1
ATOM 723 O O . CYS A 1 88 ? 6.328 -6.612 -14.966 1.00 77.44 88 CYS A O 1
ATOM 725 N N . VAL A 1 89 ? 5.754 -8.750 -15.348 1.00 67.06 89 VAL A N 1
ATOM 726 C CA . VAL A 1 89 ? 7.018 -9.091 -15.998 1.00 67.06 89 VAL A CA 1
ATOM 727 C C . VAL A 1 89 ? 6.820 -8.814 -17.478 1.00 67.06 89 VAL A C 1
ATOM 729 O O . VAL A 1 89 ? 5.925 -9.398 -18.091 1.00 67.06 89 VAL A O 1
ATOM 732 N N . ASP A 1 90 ? 7.620 -7.910 -18.038 1.00 62.53 90 ASP A N 1
ATOM 733 C CA . ASP A 1 90 ? 7.675 -7.747 -19.484 1.00 62.53 90 ASP A CA 1
ATOM 734 C C . ASP A 1 90 ? 8.178 -9.056 -20.090 1.00 62.53 90 ASP A C 1
ATOM 736 O O . ASP A 1 90 ? 9.341 -9.424 -19.942 1.00 62.53 90 ASP A O 1
ATOM 740 N N . ASN A 1 91 ? 7.283 -9.786 -20.756 1.00 55.12 91 ASN A N 1
ATOM 741 C CA . ASN A 1 91 ? 7.626 -10.980 -21.526 1.00 55.12 91 ASN A CA 1
ATOM 742 C C . ASN A 1 91 ? 8.201 -10.583 -22.896 1.00 55.12 91 ASN A C 1
ATOM 744 O O . ASN A 1 91 ? 7.768 -11.092 -23.930 1.00 55.12 91 ASN A O 1
ATOM 748 N N . THR A 1 92 ? 9.136 -9.637 -22.924 1.00 54.12 92 THR A N 1
ATOM 749 C CA . THR A 1 92 ? 9.980 -9.413 -24.095 1.00 54.12 92 THR A CA 1
ATOM 750 C C . THR A 1 92 ? 11.132 -10.411 -24.041 1.00 54.12 92 THR A C 1
ATOM 752 O O . THR A 1 92 ? 12.183 -10.141 -23.461 1.00 54.12 92 THR A O 1
ATOM 755 N N . GLU A 1 93 ? 10.885 -11.594 -24.613 1.00 41.78 93 GLU A N 1
ATOM 756 C CA . GLU A 1 93 ? 11.953 -12.414 -25.207 1.00 41.78 93 GLU A CA 1
ATOM 757 C C . GLU A 1 93 ? 12.654 -11.656 -26.344 1.00 41.78 93 GLU A C 1
ATOM 759 O O . GLU A 1 93 ? 11.966 -10.904 -27.079 1.00 41.78 93 GLU A O 1
#